Protein AF-A0A0V1LZJ0-F1 (afdb_monomer)

Radius of gyration: 19.13 Å; Cα contacts (8 Å, |Δi|>4): 62; chains: 1; bounding box: 48×21×43 Å

Nearest PDB structures (foldseek):
  7eb9-assembly1_A  TM=8.023E-01  e=4.950E-08  Homo sapiens
  5h07-assembly1_A  TM=6.623E-01  e=3.791E-08  Homo sapiens
  6kbe-assembly1_G  TM=5.581E-01  e=9.020E-08  Homo sapiens
  2w9n-assembly1_A  TM=5.603E-01  e=1.259E-07  Homo sapiens
  7am2-assembly1_Aa  TM=2.475E-01  e=8.303E+00  Leishmania tarentolae

Sequence (75 aa):
LIFAGKQLEDGRTLSDYNIQKESTLHLVLRLRGGMQIFVKTLTGKTITLEVEPSDTIENVKGKIQDKEGIPPDQQ

Solvent-accessible surface area (backbone atoms only — not comparable to full-atom valu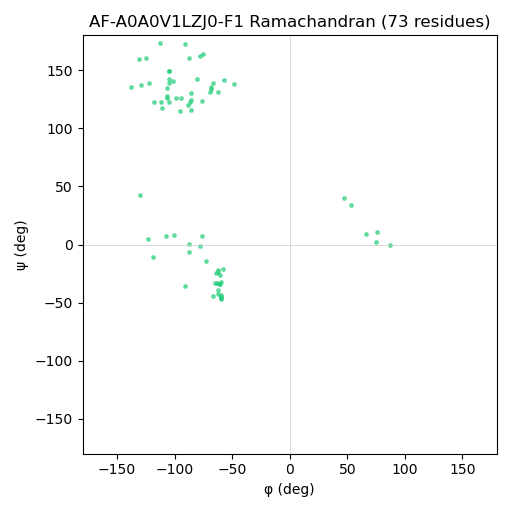es): 5047 Å² total; per-residue (Å²): 78,30,47,96,92,38,75,64,59,94,93,59,58,56,70,82,71,69,60,55,89,93,61,81,70,46,83,67,87,74,94,82,80,61,51,75,50,76,50,70,49,98,88,68,53,74,44,80,43,82,43,56,98,83,59,48,71,68,54,51,36,49,54,46,22,78,74,73,70,48,57,64,93,81,110

Foldseek 3Di:
DDAPNDDDDPPDDCVVVPNDPPGDGDDDDDPPPADWDWDADPVGDIDIFGDHPPDDVVNVLVRCCVVPVQHSVND

Secondary structure (DSSP, 8-state):
-EETTEEPPTTS-TGGGT--TT---B----S-SSEEEEEE-TTS-EEEEEE-TT--HHHHHHHHHHHH---GGG-

pLDDT: mean 93.64, std 6.78, range [66.19, 98.31]

Mean predicted aligned error: 7.1 Å

Structure (mmCIF, N/CA/C/O backbone):
data_AF-A0A0V1LZJ0-F1
#
_entry.id   AF-A0A0V1LZJ0-F1
#
loop_
_atom_site.group_PDB
_atom_site.id
_atom_site.type_symbol
_atom_site.label_atom_id
_atom_site.label_alt_id
_atom_site.label_comp_id
_atom_site.label_asym_id
_atom_site.label_entity_id
_atom_site.label_seq_id
_atom_site.pdbx_PDB_ins_code
_atom_site.Cartn_x
_atom_site.Cartn_y
_atom_site.Cartn_z
_atom_site.occupancy
_atom_site.B_iso_or_equiv
_atom_site.auth_seq_id
_atom_site.auth_comp_id
_atom_site.auth_asym_id
_atom_site.auth_atom_id
_atom_site.pdbx_PDB_model_num
ATOM 1 N N . LEU A 1 1 ? 5.842 -0.790 -11.056 1.00 93.62 1 LEU A N 1
ATOM 2 C CA . LEU A 1 1 ? 6.667 0.324 -11.591 1.00 93.62 1 LEU A CA 1
ATOM 3 C C . LEU A 1 1 ? 6.388 0.505 -13.078 1.00 93.62 1 LEU A C 1
ATOM 5 O O . LEU A 1 1 ? 6.034 -0.475 -13.724 1.00 93.62 1 LEU A O 1
ATOM 9 N N . ILE A 1 2 ? 6.510 1.725 -13.603 1.00 96.50 2 ILE A N 1
ATOM 10 C CA . ILE A 1 2 ? 6.294 2.060 -15.017 1.00 96.50 2 ILE A CA 1
ATOM 11 C C . ILE A 1 2 ? 7.484 2.861 -15.558 1.00 96.50 2 ILE A C 1
ATOM 13 O O . ILE A 1 2 ? 7.950 3.801 -14.914 1.00 96.50 2 ILE A O 1
ATOM 17 N N . PHE A 1 3 ? 7.924 2.534 -16.771 1.00 97.75 3 PHE A N 1
ATOM 18 C CA . PHE A 1 3 ? 8.911 3.296 -17.539 1.00 97.75 3 PHE A CA 1
ATOM 19 C C . PHE A 1 3 ? 8.482 3.372 -19.008 1.00 97.75 3 PHE A C 1
ATOM 21 O O . PHE A 1 3 ? 8.021 2.376 -19.560 1.00 97.75 3 PHE A O 1
ATOM 28 N N . ALA A 1 4 ? 8.584 4.550 -19.635 1.00 95.88 4 ALA A N 1
ATOM 29 C CA . ALA A 1 4 ? 8.177 4.777 -21.031 1.00 95.88 4 ALA A CA 1
ATOM 30 C C . ALA A 1 4 ? 6.775 4.211 -21.384 1.00 95.88 4 ALA A C 1
ATOM 32 O O . ALA A 1 4 ? 6.574 3.606 -22.435 1.00 95.88 4 ALA A O 1
ATOM 33 N N . GLY A 1 5 ? 5.809 4.356 -20.467 1.00 94.19 5 GLY A N 1
ATOM 34 C CA . GLY A 1 5 ? 4.438 3.852 -20.634 1.00 94.19 5 GLY A CA 1
ATOM 35 C C . GLY A 1 5 ? 4.267 2.334 -20.477 1.00 94.19 5 GLY A C 1
ATOM 36 O O . GLY A 1 5 ? 3.153 1.838 -20.620 1.00 94.19 5 GLY A O 1
ATOM 37 N N . LYS A 1 6 ? 5.331 1.588 -20.156 1.00 94.75 6 LYS A N 1
ATOM 38 C CA . LYS A 1 6 ? 5.298 0.134 -19.949 1.00 94.75 6 LYS A CA 1
ATOM 39 C C . LYS A 1 6 ? 5.417 -0.217 -18.470 1.00 94.75 6 LYS A C 1
ATOM 41 O O . LYS A 1 6 ? 6.271 0.328 -17.770 1.00 94.75 6 LYS A O 1
ATOM 46 N N . GLN A 1 7 ? 4.579 -1.142 -17.999 1.00 95.56 7 GLN A N 1
ATOM 47 C CA . GLN A 1 7 ? 4.742 -1.737 -16.672 1.00 95.56 7 GLN A CA 1
ATOM 48 C C . GLN A 1 7 ? 5.994 -2.625 -16.673 1.00 95.56 7 GLN A C 1
ATOM 50 O O . GLN A 1 7 ? 6.175 -3.433 -17.580 1.00 95.56 7 GLN A O 1
ATOM 55 N N . LEU A 1 8 ? 6.846 -2.457 -15.664 1.00 96.44 8 LEU A N 1
ATOM 56 C CA . LEU A 1 8 ? 8.034 -3.285 -15.470 1.00 96.44 8 LEU A CA 1
ATOM 57 C C . LEU A 1 8 ? 7.654 -4.615 -14.810 1.00 96.44 8 LEU A C 1
ATOM 59 O O . LEU A 1 8 ? 6.781 -4.641 -13.936 1.00 96.44 8 LEU A O 1
ATOM 63 N N . GLU A 1 9 ? 8.313 -5.690 -15.232 1.00 96.56 9 GLU A N 1
ATOM 64 C CA . GLU A 1 9 ? 8.126 -7.053 -14.727 1.00 96.56 9 GLU A CA 1
ATOM 65 C C . GLU A 1 9 ? 9.249 -7.433 -13.752 1.00 96.56 9 GLU A C 1
ATOM 67 O O . GLU A 1 9 ? 10.414 -7.135 -14.009 1.00 96.56 9 GLU A O 1
ATOM 72 N N . ASP A 1 10 ? 8.916 -8.143 -12.670 1.00 95.19 10 ASP A N 1
ATOM 73 C CA . ASP A 1 10 ? 9.862 -8.462 -11.584 1.00 95.19 10 ASP A CA 1
ATOM 74 C C . ASP A 1 10 ? 11.037 -9.356 -12.027 1.00 95.19 10 ASP A C 1
ATOM 76 O O . ASP A 1 10 ? 12.106 -9.326 -11.424 1.00 95.19 10 ASP A O 1
ATOM 80 N N . GLY A 1 11 ? 10.862 -10.145 -13.093 1.00 96.88 11 GLY A N 1
ATOM 81 C CA . GLY A 1 11 ? 11.898 -11.032 -13.638 1.00 96.88 11 GLY A CA 1
ATOM 82 C C . GLY A 1 11 ? 12.828 -10.387 -14.673 1.00 96.88 11 GLY A C 1
ATOM 83 O O . GLY A 1 11 ? 13.684 -11.078 -15.224 1.00 96.88 11 GLY A O 1
ATOM 84 N N . ARG A 1 12 ? 12.647 -9.100 -14.992 1.00 98.06 12 ARG A N 1
ATOM 85 C CA . ARG A 1 12 ? 13.409 -8.384 -16.026 1.00 98.06 12 ARG A CA 1
ATOM 86 C C . ARG A 1 12 ? 14.444 -7.450 -15.410 1.00 98.06 12 ARG A C 1
ATOM 88 O O . ARG A 1 12 ? 14.256 -6.891 -14.333 1.00 98.06 12 ARG A O 1
ATOM 95 N N . THR A 1 13 ? 15.541 -7.249 -16.126 1.00 97.94 13 THR A N 1
ATOM 96 C CA . THR A 1 13 ? 16.619 -6.341 -15.726 1.00 97.94 13 THR A CA 1
ATOM 97 C C . THR A 1 13 ? 16.350 -4.910 -16.202 1.00 97.94 13 THR A C 1
ATOM 99 O O . THR A 1 13 ? 15.600 -4.682 -17.148 1.00 97.94 13 THR A O 1
ATOM 102 N N . LEU A 1 14 ? 17.011 -3.917 -15.596 1.00 97.81 14 LEU A N 1
ATOM 103 C CA . LEU A 1 14 ? 16.953 -2.524 -16.069 1.00 97.81 14 LEU A CA 1
ATOM 104 C C . LEU A 1 14 ? 17.476 -2.374 -17.509 1.00 97.81 14 LEU A C 1
ATOM 106 O O . LEU A 1 14 ? 16.942 -1.574 -18.280 1.00 97.81 14 LEU A O 1
ATOM 110 N N . SER A 1 15 ? 18.482 -3.173 -17.882 1.00 97.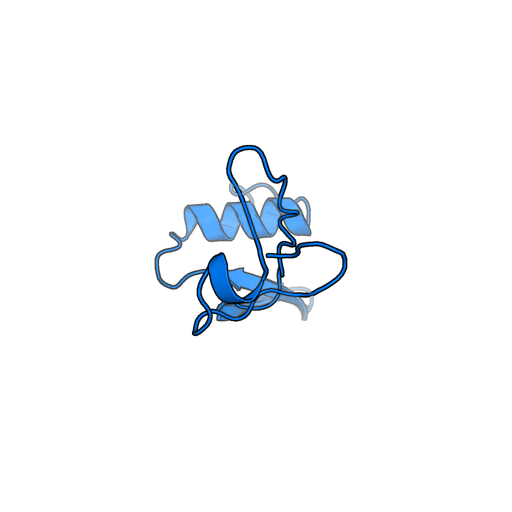94 15 SER A N 1
ATOM 111 C CA . SER A 1 15 ? 19.036 -3.213 -19.238 1.00 97.94 15 SER A CA 1
ATOM 112 C C . SER A 1 15 ? 18.042 -3.725 -20.276 1.00 97.94 15 SER A C 1
ATOM 114 O O . SER A 1 15 ? 18.050 -3.207 -21.386 1.00 97.94 15 SER A O 1
ATOM 116 N N . ASP A 1 16 ? 17.142 -4.651 -19.921 1.00 98.06 16 ASP A N 1
ATOM 117 C CA . ASP A 1 16 ? 16.097 -5.141 -20.839 1.00 98.06 16 ASP A CA 1
ATOM 118 C C . ASP A 1 16 ? 15.125 -4.029 -21.272 1.00 98.06 16 ASP A C 1
ATOM 120 O O . ASP A 1 16 ? 14.466 -4.133 -22.307 1.00 98.06 16 ASP A O 1
ATOM 124 N N . TYR A 1 17 ? 15.038 -2.956 -20.479 1.00 98.06 17 TYR A N 1
ATOM 125 C CA . TYR A 1 17 ? 14.223 -1.772 -20.750 1.00 98.06 17 TYR A CA 1
ATOM 126 C C . TYR A 1 17 ? 15.052 -0.544 -21.153 1.00 98.06 17 TYR A C 1
ATOM 128 O O . TYR A 1 17 ? 14.498 0.551 -21.256 1.00 98.06 17 TYR A O 1
ATOM 136 N N . ASN A 1 18 ? 16.364 -0.702 -21.365 1.00 97.62 18 ASN A N 1
ATOM 137 C CA . ASN A 1 18 ? 17.310 0.380 -21.657 1.00 97.62 18 ASN A CA 1
ATOM 138 C C . ASN A 1 18 ? 17.277 1.524 -20.623 1.00 97.62 18 ASN A C 1
ATOM 140 O O . ASN A 1 18 ? 17.472 2.691 -20.966 1.00 97.62 18 ASN A O 1
ATOM 144 N N . ILE A 1 19 ? 17.032 1.207 -19.352 1.00 98.00 19 ILE A N 1
ATOM 145 C CA . ILE A 1 19 ? 17.041 2.197 -18.274 1.00 98.00 19 ILE A CA 1
ATOM 146 C C . ILE A 1 19 ? 18.497 2.539 -17.943 1.00 98.00 19 ILE A C 1
ATOM 148 O O . ILE A 1 19 ? 19.298 1.663 -17.615 1.00 98.00 19 ILE A O 1
ATOM 152 N N . GLN A 1 20 ? 18.838 3.822 -18.030 1.00 98.31 20 GLN A N 1
ATOM 153 C CA . GLN A 1 20 ? 20.188 4.342 -17.804 1.00 98.31 20 GLN A CA 1
ATOM 154 C C . GLN A 1 20 ? 20.248 5.218 -16.550 1.00 98.31 20 GLN A C 1
ATOM 156 O O . GLN A 1 20 ? 19.224 5.539 -15.938 1.00 98.31 20 GLN A O 1
ATOM 161 N N . LYS A 1 21 ? 21.462 5.638 -16.179 1.00 97.75 21 LYS A N 1
ATOM 162 C CA . LYS A 1 21 ? 21.6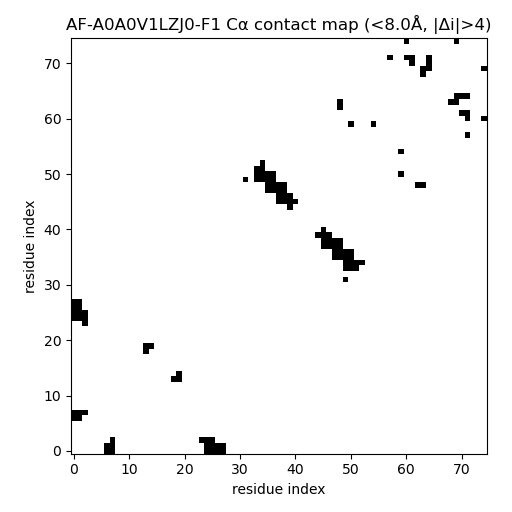79 6.649 -15.139 1.00 97.75 21 LYS A CA 1
ATOM 163 C C . LYS A 1 21 ? 20.759 7.853 -15.389 1.00 97.75 21 LYS A C 1
ATOM 165 O O . LYS A 1 21 ? 20.578 8.251 -16.534 1.00 97.75 21 LYS A O 1
ATOM 170 N N . GLU A 1 22 ? 20.171 8.389 -14.318 1.00 97.31 22 GLU A N 1
ATOM 171 C CA . GLU A 1 22 ? 19.255 9.549 -14.345 1.00 97.31 22 GLU A CA 1
ATOM 172 C C . GLU A 1 22 ? 17.905 9.322 -15.056 1.00 97.31 22 GLU A C 1
ATOM 174 O O . GLU A 1 22 ? 17.111 10.249 -15.202 1.00 97.31 22 GLU A O 1
ATOM 179 N N . SER A 1 23 ? 17.570 8.081 -15.423 1.00 97.62 23 SER A N 1
ATOM 180 C CA . SER A 1 23 ? 16.218 7.751 -15.887 1.00 97.62 23 SER A CA 1
ATOM 181 C C . SER A 1 23 ? 15.186 7.893 -14.761 1.00 97.62 23 SER A C 1
ATOM 183 O O . SER A 1 23 ? 15.417 7.467 -13.631 1.00 97.62 23 SER A O 1
ATOM 185 N N . THR A 1 24 ? 14.011 8.446 -15.078 1.00 96.75 24 THR A N 1
ATOM 186 C CA . THR A 1 24 ? 12.895 8.592 -14.126 1.00 96.75 24 THR A CA 1
ATOM 187 C C . THR A 1 24 ? 11.874 7.473 -14.309 1.00 96.75 24 THR A C 1
ATOM 189 O O . THR A 1 24 ? 11.363 7.263 -15.410 1.00 96.75 24 THR A O 1
ATOM 192 N N . LEU A 1 25 ? 11.551 6.767 -13.224 1.00 97.88 25 LEU A N 1
ATOM 193 C CA . LEU A 1 25 ? 10.519 5.729 -13.191 1.00 97.88 25 LEU A CA 1
ATOM 194 C C . LEU A 1 25 ? 9.277 6.260 -12.475 1.00 97.88 25 LEU A C 1
ATOM 196 O O . LEU A 1 25 ? 9.376 6.957 -11.468 1.00 97.88 25 LEU A O 1
ATOM 200 N N . HIS A 1 26 ? 8.101 5.877 -12.963 1.00 96.56 26 HIS A N 1
ATOM 201 C CA . HIS A 1 26 ? 6.835 6.192 -12.314 1.00 96.56 26 HIS A CA 1
ATOM 202 C C . HIS A 1 26 ? 6.416 5.026 -11.418 1.00 96.56 26 HIS A C 1
ATOM 204 O O . HIS A 1 26 ? 6.309 3.875 -11.857 1.00 96.56 26 HIS A O 1
ATOM 210 N N . LEU A 1 27 ? 6.158 5.313 -10.146 1.00 93.56 27 LEU A N 1
ATOM 211 C CA . LEU A 1 27 ? 5.583 4.344 -9.223 1.00 93.56 27 LEU A CA 1
ATOM 212 C C . LEU A 1 27 ? 4.057 4.376 -9.346 1.00 93.56 27 LEU A C 1
ATOM 214 O O . LEU A 1 27 ? 3.437 5.420 -9.176 1.00 93.56 27 LEU A O 1
ATOM 218 N N . VAL A 1 28 ? 3.456 3.219 -9.618 1.00 88.06 28 VAL A N 1
ATOM 219 C CA . VAL A 1 28 ? 2.002 3.034 -9.546 1.00 88.06 28 VAL A CA 1
ATOM 220 C C . VAL A 1 28 ? 1.709 2.114 -8.377 1.00 88.06 28 VAL A C 1
ATOM 222 O O . VAL A 1 28 ? 2.140 0.960 -8.376 1.00 88.06 28 VAL A O 1
ATOM 225 N N . LEU A 1 29 ? 0.988 2.639 -7.390 1.00 83.81 29 LEU A N 1
ATOM 226 C CA . LEU A 1 29 ? 0.550 1.898 -6.215 1.00 83.81 29 LEU A CA 1
ATOM 227 C C . LEU A 1 29 ? -0.773 1.19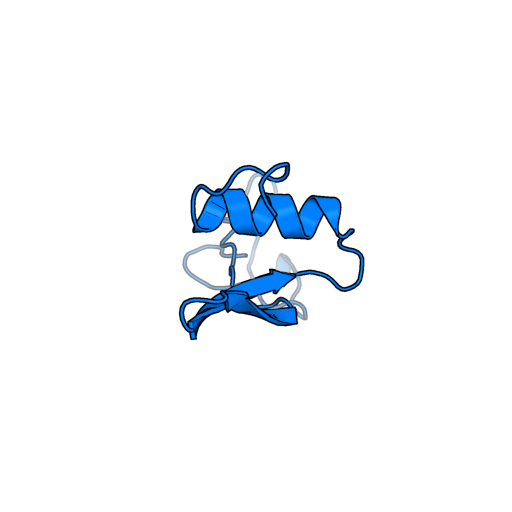8 -6.535 1.00 83.81 29 LEU A C 1
ATOM 229 O O . LEU A 1 29 ? -1.750 1.839 -6.924 1.00 83.81 29 LEU A O 1
ATOM 233 N N . ARG A 1 30 ? -0.814 -0.129 -6.384 1.00 72.25 30 ARG A N 1
ATOM 234 C CA . ARG A 1 30 ? -2.066 -0.892 -6.427 1.00 72.25 30 ARG A CA 1
ATOM 235 C C . ARG A 1 30 ? -2.556 -1.083 -4.997 1.00 72.25 30 ARG A C 1
ATOM 237 O O . ARG A 1 30 ? -1.933 -1.799 -4.231 1.00 72.25 30 ARG A O 1
ATOM 244 N N . LEU A 1 31 ? -3.700 -0.492 -4.668 1.00 67.69 31 LEU A N 1
ATOM 245 C CA . LEU A 1 31 ? -4.326 -0.589 -3.341 1.00 67.69 31 LEU A CA 1
ATOM 246 C C . LEU A 1 31 ? -5.040 -1.935 -3.080 1.00 67.69 31 LEU A C 1
ATOM 248 O O . LEU A 1 31 ? -5.769 -2.046 -2.107 1.00 67.69 31 LEU A O 1
ATOM 252 N N . ARG A 1 32 ? -4.911 -2.933 -3.969 1.00 66.19 32 ARG A N 1
ATOM 253 C CA . ARG A 1 32 ? -5.756 -4.149 -3.993 1.00 66.19 32 ARG A CA 1
ATOM 254 C C . ARG A 1 32 ? -4.948 -5.450 -4.057 1.00 66.19 32 ARG A C 1
ATOM 256 O O . ARG A 1 32 ? -5.244 -6.319 -4.872 1.00 66.19 32 ARG A O 1
ATOM 263 N N . GLY A 1 33 ? -3.876 -5.535 -3.277 1.00 68.75 33 GLY A N 1
ATOM 264 C CA . GLY A 1 33 ? -3.038 -6.737 -3.168 1.00 68.75 33 GLY A CA 1
ATOM 265 C C . GLY A 1 33 ? -2.895 -7.273 -1.741 1.00 68.75 33 GLY A C 1
ATOM 266 O O . GLY A 1 33 ? -2.108 -8.190 -1.535 1.00 68.75 33 GLY A O 1
ATOM 267 N N . GLY A 1 34 ? -3.602 -6.681 -0.773 1.00 77.06 34 GLY A N 1
ATOM 268 C CA . GLY A 1 34 ? -3.534 -7.040 0.642 1.00 77.06 34 GLY A CA 1
ATOM 269 C C . GLY A 1 34 ? -4.559 -8.100 1.040 1.00 77.06 34 GLY A C 1
ATOM 270 O O . GLY A 1 34 ? -5.432 -8.490 0.262 1.00 77.06 34 GLY A O 1
ATOM 271 N N . MET A 1 35 ? -4.443 -8.580 2.277 1.00 90.88 35 MET A N 1
ATOM 272 C CA . MET A 1 35 ? -5.473 -9.409 2.893 1.00 90.88 35 MET A CA 1
ATOM 273 C C . MET A 1 35 ? -6.710 -8.542 3.142 1.00 90.88 35 MET A C 1
ATOM 275 O O . MET A 1 35 ? -6.598 -7.427 3.643 1.00 90.88 35 MET A O 1
ATOM 279 N N . GLN A 1 36 ? -7.898 -9.057 2.831 1.00 93.25 36 GLN A N 1
ATOM 280 C CA . GLN A 1 36 ? -9.149 -8.362 3.129 1.00 93.25 36 GLN A CA 1
ATOM 281 C C . GLN A 1 36 ? -9.857 -8.991 4.321 1.00 93.25 36 GLN A C 1
ATOM 283 O O . GLN A 1 36 ? -9.955 -10.215 4.427 1.00 93.25 36 GLN A O 1
ATOM 288 N N . ILE A 1 37 ? -10.409 -8.139 5.183 1.00 95.44 37 ILE A N 1
ATOM 289 C CA . ILE A 1 37 ? -11.328 -8.539 6.251 1.00 95.44 37 ILE A CA 1
ATOM 290 C C . ILE A 1 37 ? -12.641 -7.763 6.155 1.00 95.44 37 ILE A C 1
ATOM 292 O O . ILE A 1 37 ? -12.721 -6.699 5.533 1.00 95.44 37 ILE A O 1
ATOM 296 N N . PHE A 1 38 ? -13.680 -8.301 6.792 1.00 97.25 38 PHE A N 1
ATOM 297 C CA . PHE A 1 38 ? -15.011 -7.705 6.830 1.00 97.25 38 PHE A CA 1
ATOM 298 C C . PHE A 1 38 ? -15.390 -7.361 8.267 1.00 97.25 38 PHE A C 1
ATOM 300 O O . PHE A 1 38 ? -15.444 -8.239 9.126 1.00 97.25 38 PHE A O 1
ATOM 307 N N . VAL A 1 39 ? -15.699 -6.091 8.513 1.00 96.75 39 VAL A N 1
ATOM 308 C CA . VAL A 1 39 ? -16.208 -5.596 9.795 1.00 96.75 39 VAL A CA 1
ATOM 309 C C . VAL A 1 39 ? -17.696 -5.321 9.639 1.00 96.75 39 VAL A C 1
ATOM 311 O O . VAL A 1 39 ? -18.095 -4.557 8.763 1.00 96.75 39 VAL A O 1
ATOM 314 N N . LYS A 1 40 ? -18.535 -5.957 10.458 1.00 97.12 40 LYS A N 1
ATOM 315 C CA . LYS A 1 40 ? -19.988 -5.757 10.427 1.00 97.12 40 LYS A CA 1
ATOM 316 C C . LYS A 1 40 ? -20.431 -4.936 11.634 1.00 97.12 40 LYS A C 1
ATOM 318 O O . LYS A 1 40 ? -20.138 -5.304 12.766 1.00 97.12 40 LYS A O 1
ATOM 323 N N . THR A 1 41 ? -21.144 -3.842 11.392 1.00 94.38 41 THR A N 1
ATOM 324 C CA . THR A 1 41 ? -21.735 -3.011 12.447 1.00 94.38 41 THR A CA 1
ATOM 325 C C . THR A 1 41 ? -23.004 -3.659 13.005 1.00 94.38 41 THR A C 1
ATOM 327 O O . THR A 1 41 ? -23.641 -4.485 12.347 1.00 94.38 41 THR A O 1
ATOM 330 N N . LEU A 1 42 ? -23.444 -3.220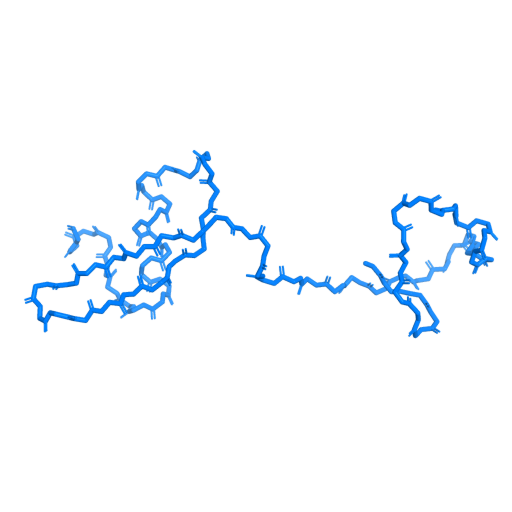 14.189 1.00 93.94 42 LEU A N 1
ATOM 331 C CA . LEU A 1 42 ? -24.728 -3.642 14.771 1.00 93.94 42 LEU A CA 1
ATOM 332 C C . LEU A 1 42 ? -25.941 -3.237 13.915 1.00 93.94 42 LEU A C 1
ATOM 334 O O . LEU A 1 42 ? -26.980 -3.886 13.973 1.00 93.94 42 LEU A O 1
ATOM 338 N N . THR A 1 43 ? -25.802 -2.204 13.076 1.00 94.94 43 THR A N 1
ATOM 339 C CA . THR A 1 43 ? -26.826 -1.790 12.100 1.00 94.94 43 THR A CA 1
ATOM 340 C C . THR A 1 43 ? -26.861 -2.671 10.846 1.00 94.94 43 THR A C 1
ATOM 342 O O . THR A 1 43 ? -27.678 -2.445 9.959 1.00 94.94 43 THR A O 1
ATOM 345 N N . GLY A 1 44 ? -25.977 -3.672 10.749 1.00 95.31 44 GLY A N 1
ATOM 346 C CA . GLY A 1 44 ? -25.900 -4.608 9.627 1.00 95.31 44 GLY A CA 1
ATOM 347 C C . GLY A 1 44 ? -25.030 -4.139 8.456 1.00 95.31 44 GLY A C 1
ATOM 348 O O . GLY A 1 44 ? -24.870 -4.886 7.487 1.00 95.31 44 GLY A O 1
ATOM 349 N N . LYS A 1 45 ? -24.419 -2.947 8.532 1.00 95.25 45 LYS A N 1
ATOM 350 C CA . LYS A 1 45 ? -23.482 -2.458 7.509 1.00 95.25 45 LYS A CA 1
ATOM 351 C C . LYS A 1 45 ? -22.206 -3.298 7.539 1.00 95.25 45 LYS A C 1
ATOM 353 O O . LYS A 1 45 ? -21.653 -3.548 8.604 1.00 95.25 45 LYS A O 1
ATOM 358 N N . THR A 1 46 ? -21.728 -3.722 6.371 1.00 96.81 46 THR A N 1
ATOM 359 C CA . THR A 1 46 ? -20.453 -4.443 6.229 1.00 96.81 46 THR A CA 1
ATOM 360 C C . THR A 1 46 ? -19.407 -3.523 5.606 1.00 96.81 46 THR A C 1
ATOM 362 O O . THR A 1 46 ? -19.651 -2.929 4.559 1.00 96.81 46 THR A O 1
ATOM 365 N N . ILE A 1 47 ? -18.250 -3.409 6.252 1.00 95.31 47 ILE A N 1
ATOM 366 C CA . ILE A 1 47 ? -17.110 -2.584 5.855 1.00 95.31 47 ILE A CA 1
ATOM 367 C C . ILE A 1 47 ? -15.972 -3.526 5.461 1.00 95.31 47 ILE A C 1
ATOM 369 O O . ILE A 1 47 ? -15.543 -4.357 6.257 1.00 95.31 47 ILE A O 1
ATOM 373 N N . THR A 1 48 ? -15.476 -3.403 4.234 1.00 95.25 48 THR A N 1
ATOM 374 C CA . THR A 1 48 ? -14.282 -4.133 3.779 1.00 95.25 48 THR A CA 1
ATOM 375 C C . THR A 1 48 ? -13.029 -3.350 4.153 1.00 95.25 48 THR A C 1
ATOM 377 O O . THR A 1 48 ? -12.958 -2.162 3.839 1.00 95.25 48 THR A O 1
ATOM 380 N N . LEU A 1 49 ? -12.035 -3.980 4.770 1.00 93.81 49 LEU A N 1
ATOM 381 C CA . LEU A 1 49 ? -10.752 -3.352 5.103 1.00 93.81 49 LEU A CA 1
ATOM 382 C C . LEU A 1 49 ? -9.599 -4.123 4.467 1.00 93.81 49 LEU A C 1
ATOM 384 O O . LEU A 1 49 ? -9.596 -5.351 4.492 1.00 93.81 49 LEU A O 1
ATOM 388 N N . GLU A 1 50 ? -8.629 -3.383 3.935 1.00 92.12 50 GLU A N 1
ATOM 389 C CA . GLU A 1 50 ? -7.342 -3.911 3.473 1.00 92.12 50 GLU A CA 1
ATOM 390 C C . GLU A 1 50 ? -6.365 -3.916 4.657 1.00 92.12 50 GLU A C 1
ATOM 392 O O . GLU A 1 50 ? -6.082 -2.869 5.255 1.00 92.12 50 GLU A O 1
ATOM 397 N N . VAL A 1 51 ? -5.858 -5.092 5.010 1.00 92.75 51 VAL A N 1
ATOM 398 C CA . VAL A 1 51 ? -4.999 -5.315 6.175 1.00 92.75 51 VAL A CA 1
ATOM 399 C C . VAL A 1 51 ? -3.758 -6.119 5.811 1.00 92.75 51 VAL A C 1
ATOM 401 O O . VAL A 1 51 ? -3.715 -6.834 4.806 1.00 92.75 51 VAL A O 1
ATOM 404 N N . GLU A 1 52 ? -2.744 -6.009 6.658 1.00 93.44 52 GLU A N 1
ATOM 405 C CA . GLU A 1 52 ? -1.599 -6.912 6.678 1.00 93.44 52 GLU A CA 1
ATOM 406 C C . GLU A 1 52 ? -1.718 -7.869 7.873 1.00 93.44 52 GLU A C 1
ATOM 408 O O . GLU A 1 52 ? -2.242 -7.472 8.914 1.00 93.44 52 GLU A O 1
ATOM 413 N N . PRO A 1 53 ? -1.209 -9.114 7.795 1.00 92.88 53 PRO A N 1
ATOM 414 C CA . PRO A 1 53 ? -1.216 -10.032 8.940 1.00 92.88 53 PRO A CA 1
ATOM 415 C C . PRO A 1 53 ? -0.495 -9.493 10.188 1.00 92.88 53 PRO A C 1
ATOM 417 O O . PRO A 1 53 ? -0.730 -9.980 11.290 1.00 92.88 53 PRO A O 1
ATOM 420 N N . SER A 1 54 ? 0.393 -8.512 10.012 1.00 94.75 54 SER A N 1
ATOM 421 C CA . SER A 1 54 ? 1.129 -7.814 11.068 1.00 94.75 54 SER A CA 1
ATOM 422 C C . SER A 1 54 ? 0.399 -6.602 11.655 1.00 94.75 54 SER A C 1
ATOM 424 O O . SER A 1 54 ? 0.902 -6.024 12.619 1.00 94.75 54 SER A O 1
ATOM 426 N N . ASP A 1 55 ? -0.746 -6.191 11.099 1.00 95.81 55 ASP A N 1
ATOM 427 C CA . ASP A 1 55 ? -1.504 -5.061 11.634 1.00 95.81 55 ASP A CA 1
ATOM 428 C C . ASP A 1 55 ? -1.983 -5.352 13.062 1.00 95.81 55 ASP A C 1
ATOM 430 O O . ASP A 1 55 ? -2.589 -6.385 13.353 1.00 95.81 55 ASP A O 1
ATOM 434 N N . THR A 1 56 ? -1.747 -4.401 13.965 1.00 97.69 56 THR A N 1
ATOM 435 C CA . THR A 1 56 ? -2.320 -4.436 15.313 1.00 97.69 56 THR A CA 1
ATOM 436 C C . THR A 1 56 ? -3.804 -4.066 15.269 1.00 97.69 56 THR A C 1
ATOM 438 O O . THR A 1 56 ? -4.292 -3.455 14.317 1.00 97.69 56 THR A O 1
ATOM 441 N N . ILE A 1 57 ? -4.546 -4.370 16.337 1.00 97.19 57 ILE A N 1
ATOM 442 C CA . ILE A 1 57 ? -5.946 -3.928 16.450 1.00 97.19 57 IL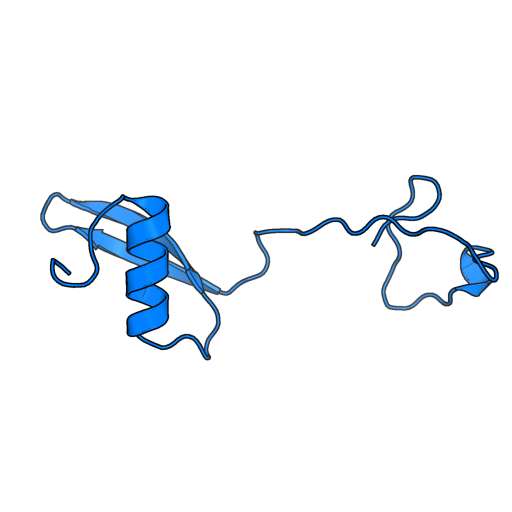E A CA 1
ATOM 443 C C . ILE A 1 57 ? -6.051 -2.398 16.449 1.00 97.19 57 ILE A C 1
ATOM 445 O O . ILE A 1 57 ? -6.993 -1.862 15.875 1.00 97.19 57 ILE A O 1
ATOM 449 N N . GLU A 1 58 ? -5.077 -1.693 17.026 1.00 97.75 58 GLU A N 1
ATOM 450 C CA . GLU A 1 58 ? -5.004 -0.230 16.965 1.00 97.75 58 GLU A CA 1
ATOM 451 C C . GLU A 1 58 ? -4.911 0.266 15.514 1.00 97.75 58 GLU A C 1
ATOM 453 O O . GLU A 1 58 ? -5.704 1.120 15.112 1.00 97.75 58 GLU A O 1
ATOM 458 N N . ASN A 1 59 ? -4.047 -0.345 14.693 1.00 96.56 59 ASN A N 1
ATOM 459 C CA . ASN A 1 59 ? -3.963 -0.036 13.264 1.00 96.56 59 ASN A CA 1
ATOM 460 C C . ASN A 1 59 ? -5.297 -0.302 12.555 1.00 96.56 59 ASN A C 1
ATOM 462 O O . ASN A 1 59 ? -5.752 0.518 11.760 1.00 96.56 59 ASN A O 1
ATOM 466 N N . VAL A 1 60 ? -5.954 -1.429 12.851 1.00 96.25 60 VAL A N 1
ATOM 467 C CA . VAL A 1 60 ? -7.258 -1.769 12.259 1.00 96.25 60 VAL A CA 1
ATOM 468 C C . VAL A 1 60 ? -8.328 -0.741 12.643 1.00 96.25 60 VAL A C 1
ATOM 470 O O . VAL A 1 60 ? -9.081 -0.308 11.769 1.00 96.25 60 VAL A O 1
ATOM 473 N N . LYS A 1 61 ? -8.377 -0.295 13.906 1.00 96.81 61 LYS A N 1
ATOM 474 C CA . LYS A 1 61 ? -9.298 0.769 14.344 1.00 96.81 61 LYS A CA 1
ATOM 475 C C . LYS A 1 61 ? -9.028 2.096 13.634 1.00 96.81 61 LYS A C 1
ATOM 477 O O . LYS A 1 61 ? -9.981 2.765 13.233 1.00 96.81 61 LYS A O 1
ATOM 482 N N . GLY A 1 62 ? -7.756 2.439 13.417 1.00 97.19 62 GLY A N 1
ATOM 483 C CA . GLY A 1 62 ? -7.353 3.584 12.594 1.00 97.19 62 GLY A CA 1
ATOM 484 C C . GLY A 1 62 ? -7.864 3.470 11.155 1.00 97.19 6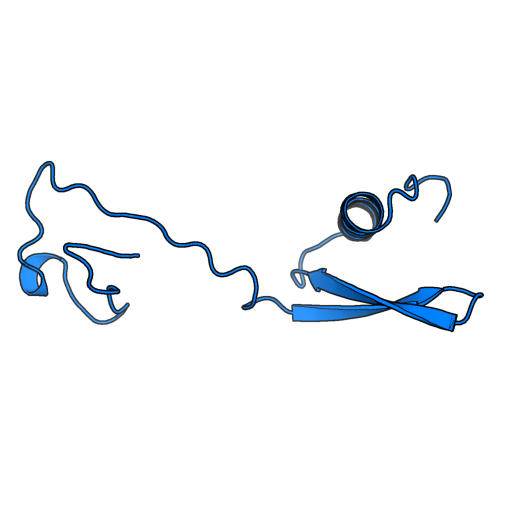2 GLY A C 1
ATOM 485 O O . GLY A 1 62 ? -8.499 4.387 10.647 1.00 97.19 62 GLY A O 1
ATOM 486 N N . LYS A 1 63 ?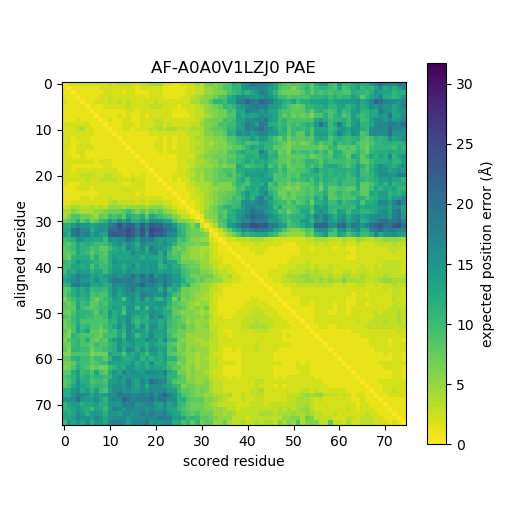 -7.732 2.294 10.528 1.00 95.38 63 LYS A N 1
ATOM 487 C CA . LYS A 1 63 ? -8.270 2.046 9.176 1.00 95.38 63 LYS A CA 1
ATOM 488 C C . LYS A 1 63 ? -9.798 2.153 9.106 1.00 95.38 63 LYS A C 1
ATOM 490 O O . LYS A 1 63 ? -10.338 2.572 8.082 1.00 95.38 63 LYS A O 1
ATOM 495 N N . ILE A 1 64 ? -10.510 1.777 10.172 1.00 96.38 64 ILE A N 1
ATOM 496 C CA . ILE A 1 64 ? -11.962 1.997 10.284 1.00 96.38 64 ILE A CA 1
ATOM 497 C C . ILE A 1 64 ? -12.263 3.495 10.379 1.00 96.38 64 ILE A C 1
ATOM 499 O O . ILE A 1 64 ? -13.157 3.971 9.680 1.00 96.38 64 ILE A O 1
ATOM 503 N N . GLN A 1 65 ? -11.507 4.243 11.188 1.00 96.81 65 GLN A N 1
ATOM 504 C CA . GLN A 1 65 ? -11.651 5.693 11.307 1.00 96.81 65 GLN A CA 1
ATOM 505 C C . GLN A 1 65 ? -11.430 6.395 9.963 1.00 96.81 65 GLN A C 1
ATOM 507 O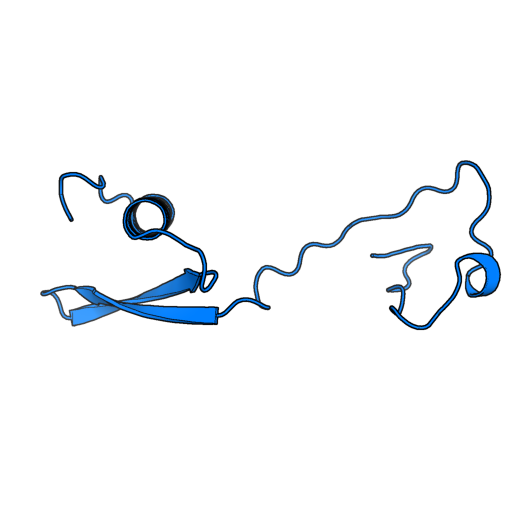 O . GLN A 1 65 ? -12.264 7.201 9.566 1.00 96.81 65 GLN A O 1
ATOM 512 N N . ASP A 1 66 ? -10.376 6.053 9.225 1.00 95.25 66 ASP A N 1
ATOM 513 C CA . ASP A 1 66 ? -10.087 6.655 7.917 1.00 95.25 66 ASP A CA 1
ATOM 514 C C . ASP A 1 66 ? -11.217 6.426 6.903 1.00 95.25 66 ASP A C 1
ATOM 516 O O . ASP A 1 66 ? -11.470 7.258 6.030 1.00 95.25 66 ASP A O 1
ATOM 520 N N . LYS A 1 67 ? -11.910 5.285 7.006 1.00 94.19 67 LYS A N 1
ATOM 521 C CA . LYS A 1 67 ? -12.936 4.874 6.045 1.00 94.19 67 LYS A CA 1
ATOM 522 C C . LYS A 1 67 ? -14.347 5.333 6.406 1.00 94.19 67 LYS A C 1
ATOM 524 O O . LYS A 1 67 ? -15.138 5.626 5.512 1.00 94.19 67 LYS A O 1
ATOM 529 N N . GLU A 1 68 ? -14.674 5.355 7.692 1.00 95.06 68 GLU A N 1
ATOM 530 C CA . GLU A 1 68 ? -16.030 5.598 8.198 1.00 95.06 68 GLU A CA 1
ATOM 531 C C . GLU A 1 68 ? -16.134 6.849 9.079 1.00 95.06 68 GLU A C 1
ATOM 533 O O . GLU A 1 68 ? -17.237 7.277 9.406 1.00 95.06 68 GLU A O 1
ATOM 538 N N . GLY A 1 69 ? -15.008 7.447 9.471 1.00 94.19 69 GLY A N 1
ATOM 539 C CA . GLY A 1 69 ? -14.953 8.620 10.343 1.00 94.19 69 GLY A CA 1
ATOM 540 C C . GLY A 1 69 ? -15.215 8.330 11.823 1.00 94.19 69 GLY A C 1
ATOM 541 O O . GLY A 1 69 ? -15.395 9.272 12.589 1.00 94.19 69 GLY A O 1
ATOM 542 N N . ILE A 1 70 ? -15.256 7.057 12.238 1.00 93.56 70 ILE A N 1
ATOM 543 C CA . ILE A 1 70 ? -15.577 6.649 13.615 1.00 93.56 70 ILE A CA 1
ATOM 544 C C . ILE A 1 70 ? -14.302 6.673 14.477 1.00 93.56 70 ILE A C 1
ATOM 546 O O . ILE A 1 70 ? -13.396 5.876 14.212 1.00 93.56 70 ILE A O 1
ATOM 550 N N . PRO A 1 71 ? -14.212 7.529 15.511 1.00 93.56 71 PRO A N 1
ATOM 551 C CA . PRO A 1 71 ? -13.051 7.595 16.400 1.00 93.56 71 PRO A CA 1
ATOM 552 C C . PRO A 1 71 ? -12.729 6.242 17.078 1.00 93.56 71 PRO A C 1
ATOM 554 O O . PRO A 1 71 ? -13.660 5.530 17.458 1.00 93.56 71 PRO A O 1
ATOM 557 N N . PRO A 1 72 ? -11.448 5.853 17.253 1.00 92.56 72 PRO A N 1
ATOM 558 C CA . PRO A 1 72 ? -11.064 4.553 17.826 1.00 92.56 72 PRO A CA 1
ATOM 559 C C . PRO A 1 72 ? -11.552 4.291 19.258 1.00 92.56 72 PRO A C 1
ATOM 561 O O . PRO A 1 72 ? -11.720 3.136 19.645 1.00 92.56 72 PRO A O 1
ATOM 564 N N . ASP A 1 73 ? -11.773 5.346 20.041 1.00 93.81 73 ASP A N 1
ATOM 565 C CA . ASP A 1 73 ? -12.343 5.309 21.391 1.00 93.81 73 ASP A CA 1
ATOM 566 C C . ASP A 1 73 ? -13.853 5.010 21.399 1.00 93.81 73 ASP A C 1
ATOM 568 O O . ASP A 1 73 ? -14.403 4.649 22.437 1.00 93.81 73 ASP A O 1
ATOM 572 N N . GLN A 1 74 ? -14.512 5.102 20.239 1.00 90.75 74 GLN A N 1
ATOM 573 C CA . GLN A 1 74 ? -15.924 4.763 20.030 1.00 90.75 74 GLN A CA 1
ATOM 574 C C . GLN A 1 74 ? -16.128 3.379 19.377 1.00 90.75 74 GLN A C 1
ATOM 576 O O . GLN A 1 74 ? -17.254 3.048 18.997 1.00 90.75 74 GLN A O 1
ATOM 581 N N . GLN A 1 75 ? -15.061 2.579 19.230 1.00 88.06 75 GLN A N 1
ATOM 582 C CA . GLN A 1 75 ? -15.058 1.225 18.647 1.00 88.06 75 GLN A CA 1
ATOM 583 C C . GLN A 1 75 ? -14.751 0.167 19.707 1.00 88.06 75 GLN A C 1
ATOM 585 O O . GLN A 1 75 ? -15.416 -0.889 19.700 1.00 88.06 75 GLN A O 1
#